Protein AF-A0A9E2MMU2-F1 (afdb_monomer)

Radius of gyration: 16.45 Å; Cα contacts (8 Å, |Δi|>4): 70; chains: 1; bounding box: 44×39×43 Å

Mean predicted aligned error: 9.07 Å

Foldseek 3Di:
DQAQDLPDPVLVVVLVLCPVQDDPLLSVLVSLVVSVVVVDPDDDDLVVSCVHHVDHSVRNVCSVPPDPGDPVVVVVSVVVVLVPDPQWDADPVGDTDRDPDDPDD

Structure (mmCIF, N/CA/C/O backbone):
data_AF-A0A9E2MMU2-F1
#
_entry.id   AF-A0A9E2MMU2-F1
#
loop_
_atom_site.group_PDB
_atom_site.id
_atom_site.type_symbol
_atom_site.label_atom_id
_atom_site.label_alt_id
_atom_site.label_comp_id
_atom_site.label_asym_id
_atom_site.label_entity_id
_atom_site.label_seq_id
_atom_site.pdbx_PDB_ins_code
_atom_site.Cartn_x
_atom_site.Cartn_y
_atom_site.Cartn_z
_atom_site.occupancy
_atom_site.B_iso_or_equiv
_atom_site.auth_seq_id
_atom_site.auth_comp_id
_atom_site.auth_asym_id
_atom_site.auth_atom_id
_atom_site.pdbx_PDB_model_num
ATOM 1 N N . MET A 1 1 ? 5.151 0.823 -23.916 1.00 36.88 1 MET A N 1
ATOM 2 C CA . MET A 1 1 ? 4.795 1.217 -22.534 1.00 36.88 1 MET A CA 1
ATOM 3 C C . MET A 1 1 ? 3.361 0.812 -22.281 1.00 36.88 1 MET A C 1
ATOM 5 O O . MET A 1 1 ? 2.483 1.343 -22.945 1.00 36.88 1 MET A O 1
ATOM 9 N N . ASN A 1 2 ? 3.117 -0.150 -21.396 1.00 50.50 2 ASN A N 1
ATOM 10 C CA . ASN A 1 2 ? 1.754 -0.515 -21.020 1.00 50.50 2 ASN A CA 1
ATOM 11 C C . ASN A 1 2 ? 1.503 0.071 -19.630 1.00 50.50 2 ASN A C 1
ATOM 13 O O . ASN A 1 2 ? 1.872 -0.530 -18.629 1.00 50.50 2 ASN A O 1
ATOM 17 N N . ILE A 1 3 ? 1.006 1.308 -19.590 1.00 58.44 3 ILE A N 1
ATOM 18 C CA . ILE A 1 3 ? 0.666 1.983 -18.336 1.00 58.44 3 ILE A CA 1
ATOM 19 C C . ILE A 1 3 ? -0.560 1.265 -17.780 1.00 58.44 3 ILE A C 1
ATOM 21 O O . ILE A 1 3 ? -1.586 1.182 -18.455 1.00 58.44 3 ILE A O 1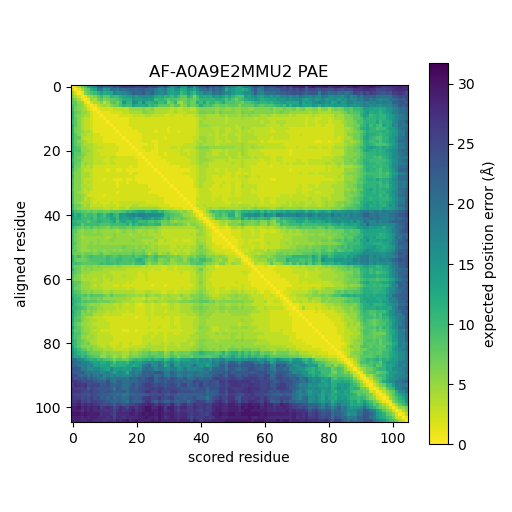
ATOM 25 N N . LEU A 1 4 ? -0.450 0.731 -16.565 1.00 65.19 4 LEU A N 1
ATOM 26 C CA . LEU A 1 4 ? -1.592 0.163 -15.858 1.00 65.19 4 LEU A CA 1
ATOM 27 C C . LEU A 1 4 ? -2.683 1.230 -15.735 1.00 65.19 4 LEU A C 1
ATOM 29 O O . LEU A 1 4 ? -2.522 2.219 -15.021 1.00 65.19 4 LEU A O 1
ATOM 33 N N . GLN A 1 5 ? -3.790 1.044 -16.454 1.00 67.62 5 GLN A N 1
ATOM 34 C CA . GLN A 1 5 ? -4.943 1.928 -16.339 1.00 67.62 5 GLN A CA 1
ATOM 35 C C . GLN A 1 5 ? -5.606 1.684 -14.982 1.00 67.62 5 GLN A C 1
ATOM 37 O O . GLN A 1 5 ? -6.188 0.630 -14.737 1.00 67.62 5 GLN A O 1
ATOM 42 N N . THR A 1 6 ? -5.500 2.660 -14.080 1.00 74.62 6 THR A N 1
ATOM 43 C CA . THR A 1 6 ? -6.053 2.578 -12.720 1.00 74.62 6 THR A CA 1
ATOM 44 C C . THR A 1 6 ? -7.477 3.144 -12.645 1.00 74.62 6 THR A C 1
ATOM 46 O O . THR A 1 6 ? -7.802 3.991 -11.814 1.00 74.62 6 THR A O 1
ATOM 49 N N . ASN A 1 7 ? -8.350 2.707 -13.553 1.00 79.31 7 ASN A N 1
ATOM 50 C CA . ASN A 1 7 ? -9.696 3.263 -13.747 1.00 79.31 7 ASN A CA 1
ATOM 51 C C . ASN A 1 7 ? -10.835 2.342 -13.273 1.00 79.31 7 ASN A C 1
ATOM 53 O O . ASN A 1 7 ? -12.005 2.637 -13.513 1.00 79.31 7 ASN A O 1
ATOM 57 N N . VAL A 1 8 ? -10.528 1.243 -12.581 1.00 88.50 8 VAL A N 1
ATOM 58 C CA . VAL A 1 8 ? -11.550 0.305 -12.108 1.00 88.50 8 VAL A CA 1
ATOM 59 C C . VAL A 1 8 ? -12.195 0.859 -10.838 1.00 88.50 8 VAL A C 1
ATOM 61 O O . VAL A 1 8 ? -11.599 0.857 -9.760 1.00 88.50 8 VAL A O 1
ATOM 64 N N . SER A 1 9 ? -13.445 1.314 -10.956 1.00 89.38 9 SER A N 1
ATOM 65 C CA . SER A 1 9 ? -14.182 1.997 -9.882 1.00 89.38 9 SER A CA 1
ATOM 66 C C . SER A 1 9 ? -14.260 1.187 -8.585 1.00 89.38 9 SER A C 1
ATOM 68 O O . SER A 1 9 ? -14.030 1.731 -7.508 1.00 89.38 9 SER A O 1
ATOM 70 N N . VAL A 1 10 ? -14.511 -0.123 -8.669 1.00 90.25 10 VAL A N 1
ATOM 71 C CA . VAL A 1 10 ? -14.586 -1.011 -7.495 1.00 90.25 10 VAL A CA 1
ATOM 72 C C . VAL A 1 10 ? -13.244 -1.086 -6.763 1.00 90.25 10 VAL A C 1
ATOM 74 O O . VAL A 1 10 ? -13.209 -1.000 -5.534 1.00 90.25 10 VAL A O 1
ATOM 77 N N . VAL A 1 11 ? -12.140 -1.191 -7.508 1.00 91.00 11 VAL A N 1
ATOM 78 C CA . VAL A 1 11 ? -10.785 -1.225 -6.943 1.00 91.00 11 VAL A CA 1
ATOM 79 C C . VAL A 1 11 ? -10.459 0.127 -6.318 1.00 91.00 11 VAL A C 1
ATOM 81 O O . VAL A 1 11 ? -10.054 0.180 -5.162 1.00 91.00 11 VAL A O 1
ATOM 84 N N . ASN A 1 12 ? -10.726 1.230 -7.016 1.00 93.25 12 ASN A N 1
ATOM 85 C CA . ASN A 1 12 ? -10.457 2.574 -6.505 1.00 93.25 12 ASN A CA 1
ATOM 86 C C . ASN A 1 12 ? -11.266 2.875 -5.235 1.00 93.25 12 ASN A C 1
ATOM 88 O O . ASN A 1 12 ? -10.702 3.334 -4.245 1.00 93.25 12 ASN A O 1
ATOM 92 N N . ASN A 1 13 ? -12.555 2.524 -5.201 1.00 93.38 13 ASN A N 1
ATOM 93 C CA . ASN A 1 13 ? -13.403 2.662 -4.011 1.00 93.38 13 ASN A CA 1
ATOM 94 C C . ASN A 1 13 ? -12.879 1.850 -2.819 1.00 93.38 13 ASN A C 1
ATOM 96 O O . ASN A 1 13 ? -13.020 2.265 -1.667 1.00 93.38 13 ASN A O 1
ATOM 100 N N . PHE A 1 14 ? -12.277 0.685 -3.070 1.00 92.19 14 PHE A N 1
ATOM 101 C CA . PHE A 1 14 ? -11.606 -0.084 -2.030 1.00 92.19 14 PHE A CA 1
ATOM 102 C C . PHE A 1 14 ? -10.318 0.604 -1.558 1.00 92.19 14 PHE A C 1
ATOM 104 O O . PHE A 1 14 ? -10.136 0.777 -0.354 1.00 92.19 14 PHE A O 1
ATOM 1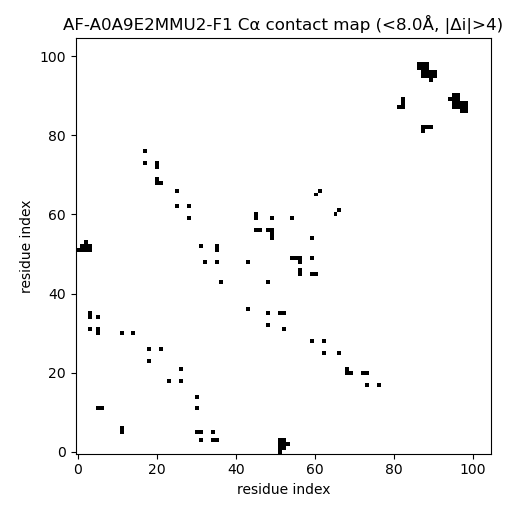11 N N . LEU A 1 15 ? -9.463 1.040 -2.486 1.00 94.25 15 LEU A N 1
ATOM 112 C CA . LEU A 1 15 ? -8.186 1.691 -2.186 1.00 94.25 15 LEU A CA 1
ATOM 113 C C . LEU A 1 15 ? -8.362 3.004 -1.424 1.00 94.25 15 LEU A C 1
ATOM 115 O O . LEU A 1 15 ? -7.610 3.268 -0.488 1.00 94.25 15 LEU A O 1
ATOM 119 N N . PHE A 1 16 ? -9.392 3.793 -1.741 1.00 95.19 16 PHE A N 1
ATOM 120 C CA . PHE A 1 16 ? -9.672 5.056 -1.054 1.00 95.19 16 PHE A CA 1
ATOM 121 C C . PHE A 1 16 ? -9.900 4.899 0.450 1.00 95.19 16 PHE A C 1
ATOM 123 O O . PHE A 1 16 ? -9.624 5.830 1.204 1.00 95.19 16 PHE A O 1
ATOM 130 N N . LYS A 1 17 ? -10.298 3.710 0.919 1.00 94.50 17 LYS A N 1
ATOM 131 C CA . LYS A 1 17 ? -10.412 3.413 2.355 1.00 94.50 17 LYS A CA 1
ATOM 132 C C . LYS A 1 17 ? -9.070 3.491 3.084 1.00 94.50 17 LYS A C 1
ATOM 134 O O . LYS A 1 17 ? -9.072 3.616 4.303 1.00 94.50 17 LYS A O 1
ATOM 139 N N . PHE A 1 18 ? -7.953 3.405 2.366 1.00 94.94 18 PHE A N 1
ATOM 140 C CA . PHE A 1 18 ? -6.598 3.460 2.911 1.00 94.94 18 PHE A CA 1
ATOM 141 C C . PHE A 1 18 ? -5.907 4.804 2.671 1.00 94.94 18 PHE A C 1
ATOM 143 O O . PHE A 1 18 ? -4.809 4.995 3.178 1.00 94.94 18 PHE A O 1
ATOM 150 N N . LYS A 1 19 ? -6.527 5.741 1.937 1.00 94.88 19 LYS A N 1
ATOM 151 C CA . LYS A 1 19 ? -5.890 6.999 1.512 1.00 94.88 19 LYS A CA 1
ATOM 152 C C . LYS A 1 19 ? -5.294 7.795 2.674 1.00 94.88 19 LYS A C 1
ATOM 154 O O . LYS A 1 19 ? -4.199 8.312 2.546 1.00 94.88 19 LYS A O 1
ATOM 159 N N . GLU A 1 20 ? -5.988 7.847 3.807 1.00 94.88 20 GLU A N 1
ATOM 160 C CA . GLU A 1 20 ? -5.559 8.579 5.010 1.00 94.88 20 GLU A CA 1
ATOM 161 C C . GLU A 1 20 ? -4.275 8.030 5.652 1.00 94.88 20 GLU A C 1
ATOM 163 O O . GLU A 1 20 ? -3.660 8.718 6.456 1.00 94.88 20 GLU A O 1
ATOM 168 N N . LEU A 1 21 ? -3.878 6.795 5.329 1.00 94.69 21 LEU A N 1
ATOM 169 C CA . LEU A 1 21 ? -2.674 6.161 5.878 1.00 94.69 21 LEU A CA 1
ATOM 170 C C . LEU A 1 21 ? -1.401 6.516 5.105 1.00 94.69 21 LEU A C 1
ATOM 172 O O . LEU A 1 21 ? -0.314 6.109 5.503 1.00 94.69 21 LEU A O 1
ATOM 176 N N . PHE A 1 22 ? -1.542 7.217 3.983 1.00 95.50 22 PHE A N 1
ATOM 177 C CA . PHE A 1 22 ? -0.462 7.494 3.053 1.00 95.50 22 PHE A CA 1
ATOM 178 C C . PHE A 1 22 ? -0.481 8.972 2.661 1.00 95.50 22 PHE A C 1
ATOM 180 O O . PHE A 1 22 ? -1.536 9.573 2.460 1.00 95.50 22 PHE A O 1
ATOM 187 N N . SER A 1 23 ? 0.692 9.559 2.442 1.00 95.06 23 SER A N 1
ATOM 188 C CA . SER A 1 23 ? 0.793 10.802 1.673 1.00 95.06 23 SER A CA 1
ATOM 189 C C . SER A 1 23 ? 0.308 10.589 0.232 1.00 95.06 23 SER A C 1
ATOM 191 O O . SER A 1 23 ? 0.270 9.467 -0.273 1.00 95.06 23 SER A O 1
ATOM 193 N N . ASN A 1 24 ? 0.003 11.668 -0.496 1.00 93.06 24 ASN A N 1
ATOM 194 C CA . ASN A 1 24 ? -0.457 11.572 -1.890 1.00 93.06 24 ASN A CA 1
ATOM 195 C C . ASN A 1 24 ? 0.511 10.782 -2.797 1.00 93.06 24 ASN A C 1
ATOM 197 O O . ASN A 1 24 ? 0.070 10.013 -3.653 1.00 93.06 24 ASN A O 1
ATOM 201 N N . LYS A 1 25 ? 1.828 10.940 -2.595 1.00 91.25 25 LYS A N 1
ATOM 202 C CA . LYS A 1 25 ? 2.856 10.212 -3.360 1.00 91.25 25 LYS A CA 1
ATOM 203 C C . LYS A 1 25 ? 2.854 8.721 -3.018 1.00 91.25 25 LYS A C 1
ATOM 205 O O . LYS A 1 25 ? 2.792 7.889 -3.921 1.00 91.25 25 LYS A O 1
ATOM 210 N N . GLN A 1 26 ? 2.856 8.392 -1.726 1.00 93.75 26 GLN A N 1
ATOM 211 C CA . GLN A 1 26 ? 2.781 7.009 -1.246 1.00 93.75 26 GLN A CA 1
ATOM 212 C C . GLN A 1 26 ? 1.484 6.329 -1.700 1.00 93.75 26 GLN A C 1
ATOM 214 O O . GLN A 1 26 ? 1.516 5.187 -2.143 1.00 93.75 26 GLN A O 1
ATOM 219 N N . PHE A 1 27 ? 0.353 7.036 -1.668 1.00 94.31 27 PHE A N 1
ATOM 220 C CA . PHE A 1 27 ? -0.933 6.491 -2.089 1.00 94.31 27 PHE A CA 1
ATOM 221 C C . PHE A 1 27 ? -0.957 6.153 -3.584 1.00 94.31 27 PHE A C 1
ATOM 223 O O . PHE A 1 27 ? -1.466 5.103 -3.968 1.00 94.31 27 PHE A O 1
ATOM 230 N N . SER A 1 28 ? -0.360 6.998 -4.429 1.00 91.31 28 SER A N 1
ATOM 231 C CA . SER A 1 28 ? -0.219 6.716 -5.864 1.00 91.31 28 SER A CA 1
ATOM 232 C C . SER A 1 28 ? 0.622 5.458 -6.122 1.00 91.31 28 SER A C 1
ATOM 234 O O . SER A 1 28 ? 0.261 4.612 -6.947 1.00 91.31 28 SER A O 1
ATOM 236 N N . MET A 1 29 ? 1.712 5.287 -5.364 1.00 91.06 29 MET A N 1
ATOM 237 C CA . MET A 1 29 ? 2.553 4.091 -5.435 1.00 91.06 29 MET A CA 1
ATOM 238 C C . MET A 1 29 ? 1.811 2.844 -4.942 1.00 91.06 29 MET A C 1
ATOM 240 O O . MET A 1 29 ? 1.814 1.821 -5.623 1.00 91.06 29 MET A O 1
ATOM 244 N N . PHE A 1 30 ? 1.106 2.952 -3.814 1.00 92.75 30 PHE A N 1
ATOM 245 C CA . PHE A 1 30 ? 0.257 1.898 -3.269 1.00 92.75 30 PHE A CA 1
ATOM 246 C C . PHE A 1 30 ? -0.812 1.461 -4.276 1.00 92.75 30 PHE A C 1
ATOM 248 O O . PHE A 1 30 ? -0.932 0.275 -4.570 1.00 92.75 30 PHE A O 1
ATOM 255 N N . GLN A 1 31 ? -1.544 2.408 -4.867 1.00 92.25 31 GLN A N 1
ATOM 256 C CA . GLN A 1 31 ? -2.548 2.131 -5.892 1.00 92.25 31 GLN A CA 1
ATOM 257 C C . GLN A 1 31 ? -1.925 1.393 -7.079 1.00 92.25 31 GLN A C 1
ATOM 259 O O . GLN A 1 31 ? -2.393 0.319 -7.449 1.00 92.25 31 GLN A O 1
ATOM 264 N N . SER A 1 32 ? -0.830 1.918 -7.625 1.00 89.44 32 SER A N 1
ATOM 265 C CA . SER A 1 32 ? -0.111 1.307 -8.747 1.00 89.44 32 SER A CA 1
ATOM 266 C C . SER A 1 32 ? 0.335 -0.127 -8.439 1.00 89.44 32 SER A C 1
ATOM 268 O O . SER A 1 32 ? 0.156 -1.029 -9.260 1.00 89.44 32 SER A O 1
ATOM 270 N N . PHE A 1 33 ? 0.841 -0.359 -7.228 1.00 89.44 33 PHE A N 1
ATOM 271 C CA . PHE A 1 33 ? 1.246 -1.677 -6.756 1.00 89.44 33 PHE A CA 1
ATOM 272 C C . PHE A 1 33 ? 0.072 -2.658 -6.646 1.00 89.44 33 PHE A C 1
ATOM 274 O O . PHE A 1 33 ? 0.175 -3.777 -7.147 1.00 89.44 33 PHE A O 1
ATOM 281 N N . ILE A 1 34 ? -1.062 -2.255 -6.057 1.00 90.75 34 ILE A N 1
ATOM 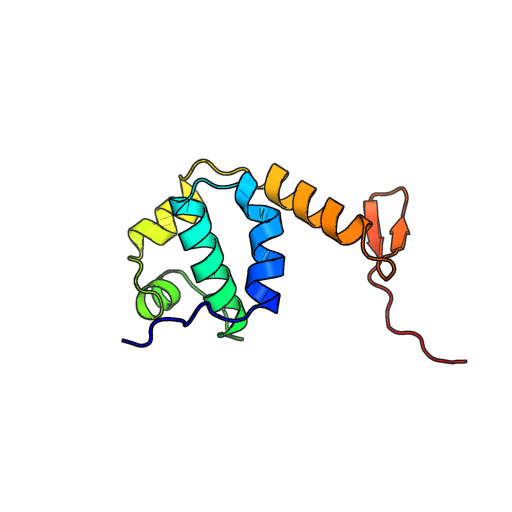282 C CA . ILE A 1 34 ? -2.246 -3.125 -5.972 1.00 90.75 34 ILE A CA 1
ATOM 283 C C . ILE A 1 34 ? -2.750 -3.500 -7.372 1.00 90.75 34 ILE A C 1
ATOM 285 O O . ILE A 1 34 ? -3.063 -4.663 -7.617 1.00 90.75 34 ILE A O 1
ATOM 289 N N . TYR A 1 35 ? -2.785 -2.554 -8.314 1.00 88.81 35 TYR A N 1
ATOM 290 C CA . TYR A 1 35 ? -3.174 -2.850 -9.697 1.00 88.81 35 TYR A CA 1
ATOM 291 C C . TYR A 1 35 ? -2.223 -3.839 -10.374 1.00 88.81 35 TYR A C 1
ATOM 293 O O . TYR A 1 35 ? -2.678 -4.745 -11.073 1.00 88.81 35 TYR A O 1
ATOM 301 N N . ALA A 1 36 ? -0.918 -3.709 -10.138 1.00 86.31 36 ALA A N 1
ATOM 302 C CA . ALA A 1 36 ? 0.054 -4.666 -10.647 1.00 86.31 36 ALA A CA 1
ATOM 303 C C . ALA A 1 36 ? -0.135 -6.063 -10.034 1.00 86.31 36 ALA A C 1
ATOM 305 O O . ALA A 1 36 ? -0.103 -7.052 -10.763 1.00 86.31 36 ALA A O 1
ATOM 306 N N . MET A 1 37 ? -0.435 -6.144 -8.733 1.00 85.75 37 MET A N 1
ATOM 307 C CA . MET A 1 37 ? -0.773 -7.406 -8.064 1.00 85.75 37 MET A CA 1
ATOM 308 C C . MET A 1 37 ? -2.042 -8.065 -8.589 1.00 85.75 37 MET A C 1
ATOM 310 O O . MET A 1 37 ? -2.098 -9.284 -8.692 1.00 85.75 37 MET A O 1
ATOM 314 N N . LEU A 1 38 ? -3.067 -7.282 -8.920 1.00 86.06 38 LEU A N 1
ATOM 315 C CA . LEU A 1 38 ? -4.309 -7.827 -9.467 1.00 86.06 38 LEU A CA 1
ATOM 316 C C . LEU A 1 38 ? -4.150 -8.311 -10.912 1.00 86.06 38 LEU A C 1
ATOM 318 O O . LEU A 1 38 ? -4.883 -9.199 -11.339 1.00 86.06 38 LEU A O 1
ATOM 322 N N . ARG A 1 39 ? -3.215 -7.728 -11.668 1.00 81.62 39 ARG A N 1
ATOM 323 C CA . ARG A 1 39 ? -2.958 -8.105 -13.060 1.00 81.62 39 ARG A CA 1
ATOM 324 C C . ARG A 1 39 ? -2.133 -9.382 -13.183 1.00 81.62 39 ARG A C 1
ATOM 326 O O . ARG A 1 39 ? -2.419 -10.194 -14.059 1.00 81.62 39 ARG A O 1
ATOM 333 N N . ASP A 1 40 ? -1.098 -9.534 -12.362 1.00 73.81 40 ASP A N 1
ATOM 334 C CA . ASP A 1 40 ? -0.152 -10.643 -12.471 1.00 73.81 40 ASP A CA 1
ATOM 335 C C . ASP A 1 40 ? -0.447 -11.739 -11.444 1.00 73.81 40 ASP A C 1
ATOM 337 O O . ASP A 1 40 ? -0.312 -11.551 -10.240 1.00 73.81 40 ASP A O 1
ATOM 341 N N . TYR A 1 41 ? -0.795 -12.931 -11.933 1.00 62.19 41 TYR A N 1
ATOM 342 C CA . TYR A 1 41 ? -1.050 -14.106 -11.089 1.00 62.19 41 TYR A CA 1
ATOM 343 C C . TYR A 1 41 ? 0.241 -14.826 -10.641 1.00 62.19 41 TYR A C 1
ATOM 345 O O . TYR A 1 41 ? 0.213 -15.724 -9.801 1.00 62.19 41 TYR A O 1
ATOM 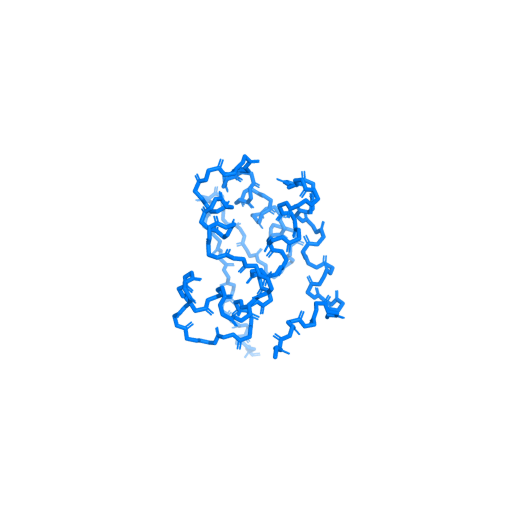353 N N . LYS A 1 42 ? 1.397 -14.470 -11.220 1.00 73.38 42 LYS A N 1
ATOM 354 C CA . LYS A 1 42 ? 2.705 -15.068 -10.898 1.00 73.38 42 LYS A CA 1
ATOM 355 C C . LYS A 1 42 ? 3.389 -14.327 -9.746 1.00 73.38 42 LYS A C 1
ATOM 357 O O . LYS A 1 42 ? 3.004 -13.221 -9.384 1.00 73.38 42 LYS A O 1
ATOM 362 N N . ARG A 1 43 ? 4.448 -14.929 -9.185 1.00 72.31 43 ARG A N 1
ATOM 363 C CA . ARG A 1 43 ? 5.298 -14.274 -8.174 1.00 72.31 43 ARG A CA 1
ATOM 364 C C . ARG A 1 43 ? 5.789 -12.923 -8.697 1.00 72.31 43 ARG A C 1
ATOM 366 O O . ARG A 1 43 ? 6.547 -12.872 -9.665 1.00 72.31 43 ARG A O 1
ATOM 373 N N . LEU A 1 44 ? 5.387 -11.856 -8.019 1.00 78.56 44 LEU A N 1
ATOM 374 C CA . LEU A 1 44 ? 5.825 -10.501 -8.310 1.00 78.56 44 LEU A CA 1
ATOM 375 C C . LEU A 1 44 ? 7.139 -10.213 -7.591 1.00 78.56 44 LEU A C 1
ATOM 377 O O . LEU A 1 44 ? 7.274 -10.450 -6.394 1.00 78.56 44 LEU A O 1
ATOM 381 N N . ASN A 1 45 ? 8.110 -9.696 -8.337 1.00 85.19 45 ASN A N 1
ATOM 382 C CA . ASN A 1 45 ? 9.337 -9.131 -7.789 1.00 85.19 45 ASN A CA 1
ATOM 383 C C . ASN A 1 45 ? 9.461 -7.668 -8.228 1.00 85.19 45 ASN A C 1
ATOM 385 O O . ASN A 1 45 ? 8.907 -7.271 -9.257 1.00 85.19 45 ASN A O 1
ATOM 389 N N . LEU A 1 46 ? 10.203 -6.876 -7.453 1.00 86.69 46 LEU A N 1
ATOM 390 C CA . LEU A 1 46 ? 10.349 -5.433 -7.672 1.00 86.69 46 LEU A CA 1
ATOM 391 C C . LEU A 1 46 ? 10.915 -5.094 -9.057 1.00 86.69 46 LEU A C 1
ATOM 393 O O . LEU A 1 46 ? 10.457 -4.147 -9.687 1.00 86.69 46 LEU A O 1
ATOM 397 N N . SER A 1 47 ? 11.851 -5.899 -9.569 1.00 87.06 47 SER A N 1
ATOM 398 C CA . SER A 1 47 ? 12.442 -5.702 -10.903 1.00 87.06 47 SER A CA 1
ATOM 399 C C . SER A 1 47 ? 11.437 -5.935 -12.037 1.00 87.06 47 SER A C 1
ATOM 401 O O . SER A 1 47 ? 11.475 -5.273 -13.070 1.00 87.06 47 SER A O 1
ATOM 403 N N . SER A 1 48 ? 10.510 -6.874 -11.859 1.00 84.44 48 SER A N 1
ATOM 404 C CA . SER A 1 48 ? 9.447 -7.138 -12.832 1.00 84.44 48 SER A CA 1
ATOM 405 C C . SER A 1 48 ? 8.373 -6.057 -12.756 1.00 84.44 48 SER A C 1
ATOM 407 O O . SER A 1 48 ? 7.877 -5.619 -13.790 1.00 84.44 48 SER A O 1
ATOM 409 N N . LEU A 1 49 ? 8.071 -5.574 -11.546 1.00 85.44 49 LEU A N 1
ATOM 410 C CA . LEU A 1 49 ? 7.154 -4.460 -11.314 1.00 85.44 49 LEU A CA 1
ATOM 411 C C . LEU A 1 49 ? 7.655 -3.157 -11.938 1.00 85.44 49 LEU A C 1
ATOM 413 O O . LEU A 1 49 ? 6.877 -2.497 -12.619 1.00 85.44 49 LEU A O 1
ATOM 417 N N . SER A 1 50 ? 8.936 -2.811 -11.780 1.00 86.88 50 SER A N 1
ATOM 418 C CA . SER A 1 50 ? 9.495 -1.579 -12.359 1.00 86.88 50 SER A CA 1
ATOM 419 C C . SER A 1 50 ? 9.461 -1.561 -13.890 1.00 86.88 50 SER A C 1
ATOM 421 O O . SER A 1 50 ? 9.404 -0.499 -14.494 1.00 86.88 50 SER A O 1
ATOM 423 N N . LYS A 1 51 ? 9.439 -2.732 -14.541 1.00 84.12 51 LYS A N 1
ATOM 424 C CA . LYS A 1 51 ? 9.273 -2.845 -16.002 1.00 84.12 51 LYS A CA 1
ATOM 425 C C . LYS A 1 51 ? 7.824 -2.668 -16.463 1.00 84.12 51 LYS A C 1
ATOM 427 O O . LYS A 1 51 ? 7.588 -2.354 -17.629 1.00 84.12 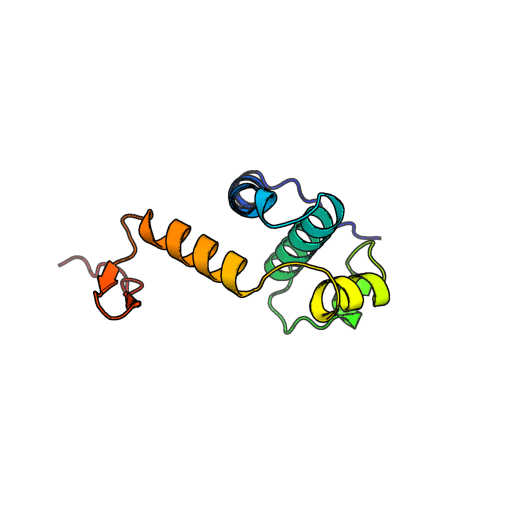51 LYS A O 1
ATOM 432 N N . GLN A 1 52 ? 6.856 -2.932 -15.587 1.00 80.88 52 GLN A N 1
ATOM 433 C CA . GLN A 1 52 ? 5.426 -2.838 -15.897 1.00 80.88 52 GLN A CA 1
ATOM 434 C C . GLN A 1 52 ? 4.808 -1.513 -15.454 1.00 80.88 52 GLN A C 1
ATOM 436 O O . GLN A 1 52 ? 3.843 -1.047 -16.055 1.00 80.88 52 GLN A O 1
ATOM 441 N N . LEU A 1 53 ? 5.347 -0.926 -14.393 1.00 81.00 53 LEU A N 1
ATOM 442 C CA . LEU A 1 53 ? 4.946 0.362 -13.861 1.00 81.00 53 LEU A CA 1
ATOM 443 C C . LEU A 1 53 ? 5.766 1.478 -14.500 1.00 81.00 53 LEU A C 1
ATOM 445 O O . LEU A 1 53 ? 6.888 1.279 -14.945 1.00 81.00 53 LEU A O 1
ATOM 449 N N . SER A 1 54 ? 5.228 2.693 -14.486 1.00 76.00 54 SER A N 1
ATOM 450 C CA . SER A 1 54 ? 5.976 3.907 -14.836 1.00 76.00 54 SER A CA 1
ATOM 451 C C . SER A 1 54 ? 6.898 4.376 -13.700 1.00 76.00 54 SER A C 1
ATOM 453 O O . SER A 1 54 ? 7.243 5.552 -13.629 1.00 76.00 54 SER A O 1
ATOM 455 N N . SER A 1 55 ? 7.224 3.493 -12.756 1.00 79.06 55 SER A N 1
ATOM 456 C CA . SER A 1 55 ? 7.964 3.800 -11.537 1.00 79.06 55 SER A CA 1
ATOM 457 C C . SER A 1 55 ? 9.277 3.043 -11.530 1.00 79.06 55 SER A C 1
ATOM 459 O O . SER A 1 55 ? 9.303 1.840 -11.782 1.00 79.06 55 SER A O 1
ATOM 461 N N . ASP A 1 56 ? 10.351 3.755 -11.213 1.00 85.06 56 ASP A N 1
ATOM 462 C CA . ASP A 1 56 ? 11.678 3.163 -11.144 1.00 85.06 56 ASP A CA 1
ATOM 463 C C . ASP A 1 56 ? 11.800 2.191 -9.958 1.00 85.06 56 ASP A C 1
ATOM 465 O O . ASP A 1 56 ? 11.123 2.322 -8.933 1.00 85.06 56 ASP A O 1
ATOM 469 N N . TYR A 1 57 ? 12.689 1.210 -10.098 1.00 89.12 57 TYR A N 1
ATOM 470 C CA . TYR A 1 57 ? 12.998 0.217 -9.080 1.00 89.12 57 TYR A CA 1
ATOM 471 C C . TYR A 1 57 ? 13.363 0.867 -7.744 1.00 89.12 57 TYR A C 1
ATOM 473 O O . TYR A 1 57 ? 12.857 0.447 -6.706 1.00 89.12 57 TYR A O 1
ATOM 481 N N . GLN A 1 58 ? 14.185 1.920 -7.767 1.00 91.56 58 GLN A N 1
ATOM 482 C CA . GLN A 1 58 ? 14.600 2.620 -6.553 1.00 91.56 58 GLN A CA 1
ATOM 483 C C . GLN A 1 58 ? 13.413 3.270 -5.833 1.00 91.56 58 GLN A C 1
ATOM 485 O O . GLN A 1 58 ? 13.338 3.221 -4.608 1.00 91.56 58 GLN A O 1
ATOM 490 N N . ALA A 1 59 ? 12.454 3.829 -6.578 1.00 90.50 59 ALA A N 1
ATOM 491 C CA . ALA A 1 59 ? 11.247 4.406 -5.993 1.00 90.50 59 ALA A CA 1
ATOM 492 C C . ALA A 1 59 ? 10.377 3.330 -5.327 1.00 90.50 59 ALA A C 1
ATOM 494 O O . ALA A 1 59 ? 9.872 3.544 -4.227 1.00 90.50 59 ALA A O 1
ATOM 495 N N . LEU A 1 60 ? 10.245 2.159 -5.961 1.00 90.62 60 LEU A N 1
ATOM 496 C CA . LEU A 1 60 ? 9.544 1.018 -5.372 1.00 90.62 60 LEU A CA 1
ATOM 497 C C . LEU A 1 60 ? 10.266 0.507 -4.118 1.00 90.62 60 LEU A C 1
ATOM 499 O O . LEU A 1 60 ? 9.623 0.287 -3.098 1.00 90.62 60 LEU A O 1
ATOM 503 N N . GLN A 1 61 ? 11.590 0.354 -4.167 1.00 93.56 61 GLN A N 1
ATOM 504 C CA . GLN A 1 61 ? 12.389 -0.068 -3.017 1.00 93.56 61 GLN A CA 1
ATOM 505 C C . GLN A 1 61 ? 12.240 0.912 -1.849 1.00 93.56 61 GLN A C 1
ATOM 507 O O . GLN A 1 61 ? 11.924 0.485 -0.744 1.00 93.56 61 GLN A O 1
ATOM 512 N N . TYR A 1 62 ? 12.392 2.212 -2.103 1.00 93.62 62 TYR A N 1
ATOM 513 C CA . TYR A 1 62 ? 12.198 3.247 -1.091 1.00 93.62 62 TYR A CA 1
ATOM 514 C C . TYR A 1 62 ? 10.789 3.186 -0.498 1.00 93.62 62 TYR A C 1
ATOM 516 O O . TYR A 1 62 ? 10.621 3.234 0.717 1.00 93.62 62 TYR A O 1
ATOM 524 N N . PHE A 1 63 ? 9.765 3.026 -1.343 1.00 93.50 63 PHE A N 1
ATOM 525 C CA . PHE A 1 63 ? 8.391 2.895 -0.876 1.00 93.50 63 PHE A CA 1
ATOM 526 C C . PHE A 1 63 ? 8.214 1.715 0.088 1.00 93.50 63 PHE A C 1
ATOM 528 O O . PHE A 1 63 ? 7.559 1.877 1.111 1.00 93.50 63 PHE A O 1
ATOM 535 N N . PHE A 1 64 ? 8.791 0.546 -0.193 1.00 91.00 64 PHE A N 1
ATOM 536 C CA . PHE A 1 64 ? 8.613 -0.626 0.671 1.00 91.00 64 PHE A CA 1
ATOM 537 C C . PHE A 1 64 ? 9.510 -0.652 1.908 1.00 91.00 64 PHE A C 1
ATOM 539 O O . PHE A 1 64 ? 9.094 -1.215 2.917 1.00 91.00 64 PHE A O 1
ATOM 546 N N . SER A 1 65 ? 10.715 -0.092 1.824 1.00 91.62 65 SER A N 1
ATOM 547 C CA . SER A 1 65 ? 11.722 -0.212 2.883 1.00 91.62 65 SER A CA 1
ATOM 548 C C . SER A 1 65 ? 11.793 1.009 3.792 1.00 91.62 65 SER A C 1
ATOM 550 O O . SER A 1 65 ? 11.854 0.856 5.007 1.00 91.62 65 SER A O 1
ATOM 552 N N . ASP A 1 66 ? 11.789 2.207 3.207 1.00 90.94 66 ASP A N 1
ATOM 553 C CA . ASP A 1 66 ? 12.252 3.422 3.891 1.00 90.94 66 ASP A CA 1
ATOM 554 C C . ASP A 1 66 ? 11.161 4.488 4.040 1.00 90.94 66 ASP A C 1
ATOM 556 O O . ASP A 1 66 ? 11.322 5.449 4.792 1.00 90.94 66 ASP A O 1
ATOM 560 N N . SER A 1 67 ? 10.065 4.380 3.286 1.00 91.81 67 SER A N 1
ATOM 561 C CA . SER A 1 67 ? 9.028 5.403 3.312 1.00 91.81 67 SER A CA 1
ATOM 562 C C . SER A 1 67 ? 8.164 5.304 4.570 1.00 91.81 67 SER A C 1
ATOM 564 O O . SER A 1 67 ? 7.809 4.220 5.024 1.00 91.81 67 SER A O 1
ATOM 566 N N . ASP A 1 68 ? 7.798 6.466 5.105 1.00 92.38 68 ASP A N 1
ATOM 567 C CA . ASP A 1 68 ? 7.103 6.598 6.386 1.00 92.38 68 ASP A CA 1
ATOM 568 C C . ASP A 1 68 ? 5.609 6.250 6.262 1.00 92.38 68 ASP A C 1
ATOM 570 O O . ASP A 1 68 ? 4.750 7.117 6.085 1.00 92.38 68 ASP A O 1
ATOM 574 N N . TRP A 1 69 ? 5.295 4.955 6.239 1.00 93.75 69 TRP A N 1
ATOM 575 C CA . TRP A 1 69 ? 3.948 4.423 6.441 1.00 93.75 69 TRP A CA 1
ATOM 576 C C . TRP A 1 69 ? 4.004 3.225 7.391 1.00 93.75 69 TRP A C 1
ATOM 578 O O . TRP A 1 69 ? 4.962 2.460 7.421 1.00 93.75 69 TRP A O 1
ATOM 588 N N . SER A 1 70 ? 2.950 3.046 8.188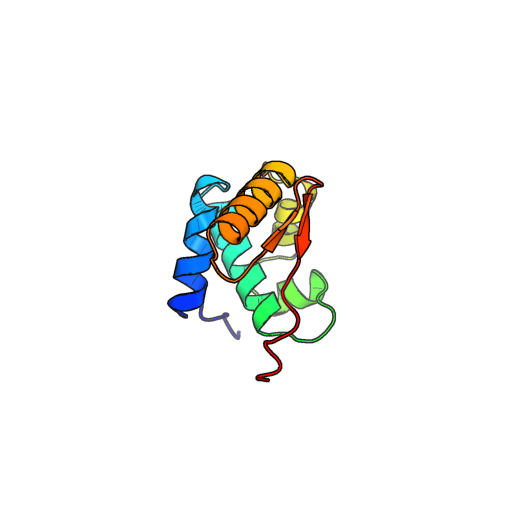 1.00 92.75 70 SER A N 1
ATOM 589 C CA . SER A 1 70 ? 2.918 2.016 9.231 1.00 92.75 70 SER A CA 1
ATOM 590 C C . SER A 1 70 ? 2.197 0.753 8.759 1.00 92.75 70 SER A C 1
ATOM 592 O O . SER A 1 70 ? 0.998 0.777 8.453 1.00 92.75 70 SER A O 1
ATOM 594 N N . ASN A 1 71 ? 2.917 -0.373 8.757 1.00 90.44 71 ASN A N 1
ATOM 595 C CA . ASN A 1 71 ? 2.344 -1.694 8.494 1.00 90.44 71 ASN A CA 1
ATOM 596 C C . ASN A 1 71 ? 1.260 -2.065 9.522 1.00 90.44 71 ASN A C 1
ATOM 598 O O . ASN A 1 71 ? 0.230 -2.641 9.164 1.00 90.44 71 ASN A O 1
ATOM 602 N N . ASP A 1 72 ? 1.442 -1.669 10.783 1.00 92.50 72 ASP A N 1
ATOM 603 C CA . ASP A 1 72 ? 0.462 -1.912 11.842 1.00 92.50 72 ASP A CA 1
ATOM 604 C C . ASP A 1 72 ? -0.834 -1.142 11.586 1.00 92.50 72 ASP A C 1
ATOM 606 O O . ASP A 1 72 ? -1.918 -1.730 11.613 1.00 92.50 72 ASP A O 1
ATOM 610 N N . ASN A 1 73 ? -0.742 0.143 11.231 1.00 93.44 73 ASN A N 1
ATOM 611 C CA . ASN A 1 73 ? -1.914 0.952 10.886 1.00 93.44 73 ASN A CA 1
ATOM 612 C C . ASN A 1 73 ? -2.645 0.396 9.658 1.00 93.44 73 ASN A C 1
ATOM 614 O O . ASN A 1 73 ? -3.881 0.343 9.634 1.00 93.44 73 ASN A O 1
ATOM 618 N N . LEU A 1 74 ? -1.895 -0.074 8.657 1.00 92.44 74 LEU A N 1
ATOM 619 C CA . LEU A 1 74 ? -2.451 -0.720 7.472 1.00 92.44 74 LEU A CA 1
ATOM 620 C C . LEU A 1 74 ? -3.212 -2.003 7.839 1.00 92.44 74 LEU A C 1
ATOM 622 O O . LEU A 1 74 ? -4.352 -2.203 7.403 1.00 92.44 74 LEU A O 1
ATOM 626 N N . ASN A 1 75 ? -2.622 -2.848 8.688 1.00 90.50 75 ASN A N 1
ATOM 627 C CA . ASN A 1 75 ? -3.239 -4.082 9.161 1.00 90.50 75 ASN A CA 1
ATOM 628 C C . ASN A 1 75 ? -4.484 -3.816 10.025 1.00 90.50 75 ASN A C 1
ATOM 630 O O . ASN A 1 75 ? -5.521 -4.451 9.821 1.00 90.50 75 ASN A O 1
ATOM 634 N N . ILE A 1 76 ? -4.431 -2.840 10.933 1.00 91.56 76 ILE A N 1
ATOM 635 C CA . ILE A 1 76 ? -5.574 -2.424 11.757 1.00 91.56 76 ILE A CA 1
ATOM 636 C C . ILE A 1 76 ? -6.722 -1.940 10.864 1.00 91.56 76 ILE A C 1
ATOM 638 O O . ILE A 1 76 ? -7.863 -2.383 11.028 1.00 91.56 76 ILE A O 1
ATOM 642 N N . LYS A 1 77 ? -6.444 -1.085 9.869 1.00 92.94 77 LYS A N 1
ATOM 643 C CA . LYS A 1 77 ? -7.465 -0.611 8.920 1.00 92.94 77 LYS A CA 1
ATOM 644 C C . LYS A 1 77 ? -8.057 -1.774 8.121 1.00 92.94 77 LYS A C 1
ATOM 646 O O . LYS A 1 77 ? -9.280 -1.850 7.994 1.00 92.94 77 LYS A O 1
ATOM 651 N N . ARG A 1 78 ? -7.228 -2.719 7.656 1.00 89.81 78 ARG A N 1
ATOM 652 C CA . ARG A 1 78 ? -7.673 -3.954 6.986 1.00 89.81 78 ARG A CA 1
ATOM 653 C C . ARG A 1 78 ? -8.624 -4.761 7.872 1.00 89.81 78 ARG A C 1
ATOM 655 O O . ARG A 1 78 ? -9.720 -5.098 7.428 1.00 89.81 78 ARG A O 1
ATOM 662 N N . ILE A 1 79 ? -8.246 -5.032 9.122 1.00 87.19 79 ILE A N 1
ATOM 663 C CA . ILE A 1 79 ? -9.078 -5.772 10.084 1.00 87.19 79 ILE A CA 1
ATOM 664 C C . ILE A 1 79 ? -10.399 -5.038 10.327 1.00 87.19 79 ILE A C 1
ATOM 666 O O . ILE A 1 79 ? -11.456 -5.660 10.294 1.00 87.19 79 ILE A O 1
ATOM 670 N N . ASN A 1 80 ? -10.371 -3.717 10.507 1.00 88.50 80 ASN A N 1
ATOM 671 C CA . ASN A 1 80 ? -11.575 -2.913 10.720 1.00 88.50 80 ASN A CA 1
ATOM 672 C C . ASN A 1 80 ? -12.522 -2.923 9.512 1.00 88.50 80 ASN A C 1
ATOM 674 O O . ASN A 1 80 ? -13.740 -2.925 9.689 1.00 88.50 80 ASN A O 1
ATOM 678 N N . ILE A 1 81 ? -11.990 -2.952 8.287 1.00 88.25 81 ILE A N 1
ATOM 679 C CA . ILE A 1 81 ? -12.802 -3.110 7.072 1.00 88.25 81 ILE A CA 1
ATOM 680 C C . ILE A 1 81 ? -13.468 -4.486 7.058 1.00 88.25 81 ILE A C 1
ATOM 682 O O . ILE A 1 81 ? -14.667 -4.565 6.793 1.00 88.25 81 ILE A O 1
ATOM 686 N N . LEU A 1 82 ? -12.722 -5.548 7.376 1.00 84.69 82 LEU A N 1
ATOM 687 C CA . LEU A 1 82 ? -13.260 -6.907 7.440 1.00 84.69 82 LEU A CA 1
ATOM 688 C C . LEU A 1 82 ? -14.317 -7.034 8.554 1.00 84.69 82 LEU A C 1
ATOM 690 O O . LEU A 1 82 ? -15.378 -7.592 8.314 1.00 84.69 82 LEU A O 1
ATOM 694 N N . LYS A 1 83 ? -14.111 -6.429 9.734 1.00 82.69 83 LYS A N 1
ATOM 695 C CA . LYS A 1 83 ? -15.091 -6.409 10.847 1.00 82.69 83 LYS A CA 1
ATOM 696 C C . LYS A 1 83 ? -16.454 -5.850 10.465 1.00 82.69 83 LYS A C 1
ATOM 698 O O . LYS A 1 83 ? -17.466 -6.282 11.002 1.00 82.69 83 LYS A O 1
ATOM 703 N N . LYS A 1 84 ? -16.491 -4.910 9.523 1.00 83.06 84 LYS A N 1
ATOM 704 C CA . LYS A 1 84 ? -17.737 -4.312 9.029 1.00 83.06 84 LYS A CA 1
ATOM 705 C C . LYS A 1 84 ? -18.436 -5.166 7.965 1.00 83.06 84 LYS A C 1
ATOM 707 O O . LYS A 1 84 ? -19.577 -4.876 7.618 1.00 83.06 84 LYS A O 1
ATOM 712 N N . GLN A 1 85 ? -17.775 -6.188 7.421 1.00 80.31 85 GLN A N 1
ATOM 713 C CA . GLN A 1 85 ? -18.375 -7.089 6.441 1.00 80.31 85 GLN A CA 1
ATOM 714 C C . GLN A 1 85 ? -19.194 -8.167 7.157 1.00 80.31 85 GLN A C 1
ATOM 716 O O . GLN A 1 85 ? -18.666 -8.960 7.933 1.00 80.31 85 GLN A O 1
ATOM 721 N N . ARG A 1 86 ? -20.496 -8.223 6.849 1.00 69.06 86 ARG A N 1
ATOM 722 C CA . ARG A 1 86 ? -21.462 -9.175 7.431 1.00 69.06 86 ARG A CA 1
ATOM 723 C C . ARG A 1 86 ? -21.079 -10.643 7.207 1.00 69.06 86 ARG A C 1
ATOM 725 O O . ARG A 1 86 ? -21.511 -11.514 7.953 1.00 69.06 86 ARG A O 1
ATOM 732 N N . THR A 1 87 ? -20.309 -10.917 6.158 1.00 68.62 87 THR A N 1
ATOM 733 C CA . THR A 1 87 ? -19.866 -12.259 5.766 1.00 68.62 87 THR A CA 1
ATOM 734 C C . THR A 1 87 ? -18.591 -12.709 6.465 1.00 68.62 87 THR A C 1
ATOM 736 O O . THR A 1 87 ? -18.151 -13.816 6.208 1.00 68.62 87 THR A O 1
ATOM 739 N N . THR A 1 88 ? -17.979 -11.912 7.335 1.00 64.31 88 THR A N 1
ATOM 740 C CA . THR A 1 88 ? -16.784 -12.327 8.085 1.00 64.31 88 THR A CA 1
ATOM 741 C C . THR A 1 88 ? -17.145 -12.521 9.547 1.00 64.31 88 THR A C 1
ATOM 743 O O . THR A 1 88 ? -17.543 -11.578 10.227 1.00 64.31 88 THR A O 1
ATOM 746 N N . GLY A 1 89 ? -17.029 -13.762 10.023 1.00 59.41 89 GLY A N 1
ATOM 747 C CA . GLY A 1 89 ? -17.166 -14.078 11.439 1.00 59.41 89 GLY A CA 1
ATOM 748 C C . GLY A 1 89 ? -15.881 -13.700 12.170 1.00 59.41 89 GLY A C 1
ATOM 749 O O . GLY A 1 89 ? -14.786 -14.043 11.723 1.00 59.41 89 GLY A O 1
ATOM 750 N N . PHE A 1 90 ? -16.001 -12.994 13.289 1.00 61.44 90 PHE A N 1
ATOM 751 C CA . PHE A 1 90 ? -14.869 -12.686 14.162 1.00 61.44 90 PHE A CA 1
ATOM 752 C C . PHE A 1 90 ? -15.033 -13.457 15.465 1.00 61.44 90 PHE A C 1
ATOM 754 O O . PHE A 1 90 ? -16.059 -13.320 16.130 1.00 61.44 90 PHE A O 1
ATOM 761 N N . SER A 1 91 ? -14.030 -14.260 15.824 1.00 59.16 91 SER A N 1
ATOM 762 C CA . SER A 1 91 ? -13.939 -14.824 17.174 1.00 59.16 91 SER A CA 1
ATOM 763 C C . SER A 1 91 ? -13.328 -13.800 18.136 1.00 59.16 91 SER A C 1
ATOM 765 O O . SER A 1 91 ? -12.559 -12.928 17.719 1.00 59.16 91 SER A O 1
ATOM 767 N N . LYS A 1 92 ? -13.645 -13.926 19.431 1.00 55.16 92 LYS A N 1
ATOM 768 C CA . LYS A 1 92 ? -13.078 -13.106 20.517 1.00 55.16 92 LYS A CA 1
ATOM 769 C C . LYS A 1 92 ? -11.545 -13.207 20.586 1.00 55.16 92 LYS A C 1
ATOM 771 O O . LYS A 1 92 ? -10.905 -12.243 20.983 1.00 55.16 92 LYS A O 1
ATOM 776 N N . ASP A 1 93 ? -10.978 -14.300 20.074 1.00 58.06 93 ASP A N 1
ATOM 777 C CA . ASP A 1 93 ? -9.533 -14.576 20.053 1.00 58.06 93 ASP A CA 1
ATOM 778 C C . ASP A 1 93 ? -8.813 -14.053 18.793 1.00 58.06 93 ASP A C 1
ATOM 780 O O . ASP A 1 93 ? -7.695 -14.455 18.484 1.00 58.06 93 ASP A O 1
ATOM 784 N N . GLY A 1 94 ? -9.448 -13.173 18.008 1.00 51.59 94 GLY A N 1
ATOM 785 C CA . GLY A 1 94 ? -8.793 -12.494 16.880 1.00 51.59 94 GLY A CA 1
ATOM 786 C C . GLY A 1 94 ? -8.629 -13.331 15.604 1.00 51.59 94 GLY A C 1
ATOM 787 O O . GLY A 1 94 ? -8.084 -12.836 14.617 1.00 51.59 94 GLY A O 1
ATOM 788 N N . VAL A 1 95 ? -9.142 -14.563 15.573 1.00 53.78 95 VAL A N 1
ATOM 789 C CA . VAL A 1 95 ? -9.140 -15.399 14.365 1.00 53.78 95 VAL A CA 1
ATOM 790 C C . VAL A 1 95 ? -10.194 -14.885 13.377 1.00 53.78 95 VAL A C 1
ATOM 792 O O . VAL A 1 95 ? -11.394 -14.874 13.668 1.00 53.78 95 VAL A O 1
ATOM 795 N N . LEU A 1 96 ? -9.737 -14.459 12.194 1.00 54.03 96 LEU A N 1
ATOM 796 C CA . LEU A 1 96 ? -10.587 -14.157 11.042 1.00 54.03 96 LEU A CA 1
ATOM 797 C C . LEU A 1 96 ? -11.158 -15.474 10.497 1.00 54.03 96 LEU A C 1
ATOM 799 O O . LEU A 1 96 ? -10.483 -16.189 9.757 1.00 54.03 96 LEU A O 1
ATOM 803 N N . ALA A 1 97 ? -12.404 -15.793 10.840 1.00 54.44 97 ALA A N 1
ATOM 804 C CA . ALA A 1 97 ? -13.113 -16.904 10.226 1.00 54.44 97 ALA A CA 1
ATOM 805 C C . ALA A 1 97 ? -13.728 -16.420 8.904 1.00 54.44 97 ALA A C 1
ATOM 807 O O . ALA A 1 97 ? -14.793 -15.798 8.875 1.00 54.44 97 ALA A O 1
ATOM 808 N N . ILE A 1 98 ? -13.043 -16.690 7.790 1.00 55.38 98 ILE A N 1
ATOM 809 C CA . ILE A 1 98 ? -13.660 -16.604 6.463 1.00 55.38 98 ILE A CA 1
ATOM 810 C C . ILE A 1 98 ? -14.626 -17.792 6.378 1.00 55.38 98 ILE A C 1
ATOM 812 O O . ILE A 1 98 ? -14.160 -18.934 6.442 1.00 55.38 98 ILE A O 1
ATOM 816 N N . PRO A 1 99 ? -15.951 -17.588 6.277 1.00 45.75 99 PRO A N 1
ATOM 817 C CA . PRO A 1 99 ? -16.863 -18.712 6.176 1.00 45.75 99 PRO A CA 1
ATOM 818 C C . PRO A 1 99 ? -16.552 -19.469 4.887 1.00 45.75 99 PRO A C 1
ATOM 820 O O . PRO A 1 99 ? -16.663 -18.925 3.786 1.00 45.75 99 PRO A O 1
ATOM 823 N N . LYS A 1 100 ? -16.176 -20.745 5.021 1.00 46.56 100 LYS A N 1
ATOM 824 C CA . LYS A 1 100 ? -16.317 -21.692 3.915 1.00 46.56 100 LYS A CA 1
ATOM 825 C C . LYS A 1 100 ? -17.788 -21.653 3.509 1.00 46.56 100 LYS A C 1
ATOM 827 O O . LYS A 1 100 ? -18.660 -21.673 4.377 1.00 46.56 100 LYS A O 1
ATOM 832 N N . GLY A 1 101 ? -18.030 -21.472 2.212 1.00 44.88 101 GLY A N 1
ATOM 833 C CA . GLY A 1 101 ? -19.340 -21.178 1.644 1.00 44.88 101 GLY A CA 1
ATOM 834 C C . GLY A 1 101 ? -20.471 -21.995 2.266 1.00 44.88 101 GLY A C 1
ATOM 835 O O . GLY A 1 101 ? -20.304 -23.172 2.572 1.00 44.88 101 GLY A O 1
ATOM 836 N N . ARG A 1 102 ? -21.628 -21.344 2.429 1.00 37.53 102 ARG A N 1
ATOM 837 C CA . ARG A 1 102 ? -22.920 -21.990 2.687 1.00 37.53 102 ARG A CA 1
ATOM 838 C C . ARG A 1 102 ? -23.067 -23.208 1.767 1.00 37.53 102 ARG A C 1
ATOM 840 O O . ARG A 1 102 ? -23.435 -23.049 0.604 1.00 37.53 102 ARG 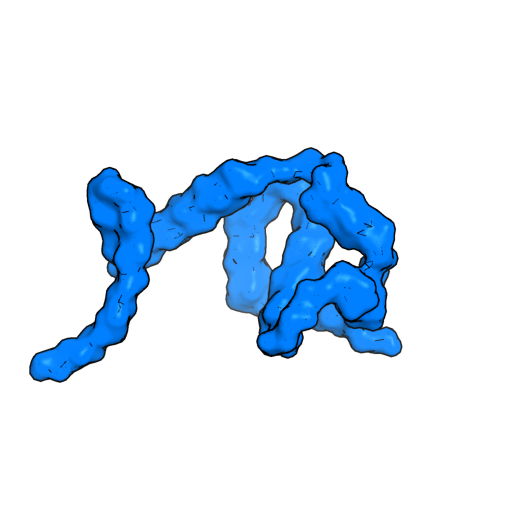A O 1
ATOM 847 N N . LEU A 1 103 ? -22.828 -24.407 2.289 1.00 40.34 103 LEU A N 1
ATOM 848 C CA . LEU A 1 103 ? -23.515 -25.584 1.789 1.00 40.34 103 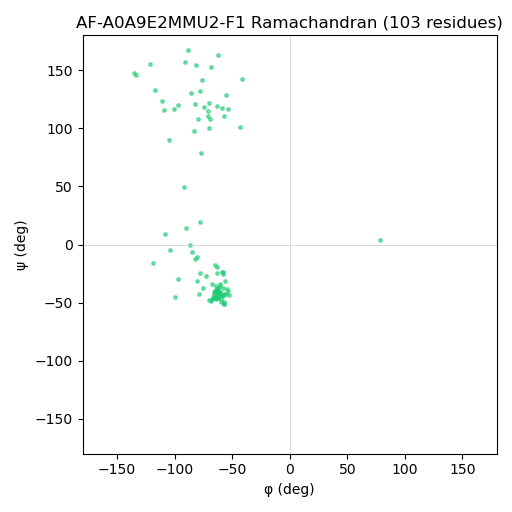LEU A CA 1
ATOM 849 C C . LEU A 1 103 ? -24.963 -25.391 2.225 1.00 40.34 103 LEU A C 1
ATOM 851 O O . LEU A 1 103 ? -25.268 -25.354 3.416 1.00 40.34 103 LEU A O 1
ATOM 855 N N . ARG A 1 104 ? -25.815 -25.094 1.242 1.00 38.88 104 ARG A N 1
ATOM 856 C CA . ARG A 1 104 ? -27.262 -25.086 1.425 1.00 38.88 104 ARG A CA 1
ATOM 857 C C . ARG A 1 104 ? -27.642 -26.495 1.890 1.00 38.88 104 ARG A C 1
ATOM 859 O O . ARG A 1 104 ? -27.346 -27.447 1.175 1.00 38.88 104 ARG A O 1
ATOM 866 N N . THR A 1 105 ? -28.191 -26.592 3.098 1.00 47.97 105 THR A N 1
ATOM 867 C CA . THR A 1 105 ? -28.989 -27.741 3.545 1.00 47.97 105 THR A CA 1
ATOM 868 C C . THR A 1 105 ? -30.232 -27.870 2.689 1.00 47.97 105 THR A C 1
ATOM 870 O O . THR A 1 105 ? -30.797 -26.793 2.375 1.00 47.97 105 THR A O 1
#

pLDDT: mean 80.06, std 16.37, range [36.88, 95.5]

Solvent-accessible surface area (backbone atoms only — not comparable to full-atom values): 6639 Å² total; per-residue (Å²): 136,70,71,77,79,89,74,53,63,71,59,50,62,55,53,58,76,52,43,90,65,37,56,75,68,55,36,52,53,49,51,53,49,52,54,50,55,73,70,46,92,62,92,82,49,63,74,62,45,28,72,50,42,100,45,56,50,67,59,54,49,39,57,76,75,70,46,97,60,57,70,64,61,52,50,50,53,51,50,55,55,47,68,71,36,91,76,42,50,74,48,97,84,72,49,78,41,72,65,76,73,85,75,79,127

Sequence (105 aa):
MNILQTNVSVVNNFLFKFKELFSNKQFSMFQSFIYAMLRDYKRLNLSSLSKQLSSDYQALQYF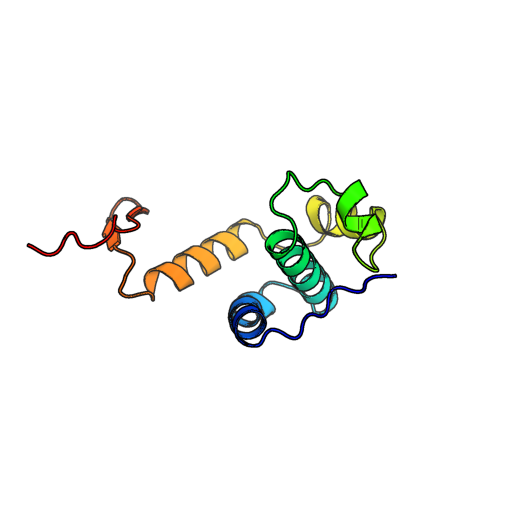FSDSDWSNDNLNIKRINILKKQRTTGFSKDGVLAIPKGRLRT

Secondary structure (DSSP, 8-state):
--------HHHHHHHGGGGGGS-HHHHHHHHHHHHHHHH--SPP-HHHHHHHSSS-HHHHHHHHHTSS--HHHHHHHHHHHHHT-TT-EE-TT--EE--------

Nearest PDB structures (foldseek):
  2ao9-assembly1_A  TM=4.775E-01  e=9.574E+00  Bacillus cereus ATCC 14579
  4it4-assembly7_E  TM=2.643E-01  e=7.929E+00  Drosophila melanogaster